Protein AF-A0A947SL73-F1 (afdb_monomer)

Nearest PDB structures (foldseek):
  7cbk-assembly1_C  TM=2.018E-01  e=1.830E+00  Escherichia coli K-12
  4niy-assembly3_G  TM=2.286E-01  e=4.289E+00  Escherichia coli K-12
  4iw4-assembly1_C  TM=2.016E-01  e=3.418E+00  Escherichia coli

pLDDT: mean 78.26, std 17.37, range [40.56, 97.25]

Mean predicted aligned error: 17.36 Å

Secondary structure (DSSP, 8-state):
-------------------------------TT---EEEEEEE--EEEEEEEEEEEE--EEEEEESSTTS-EEEEEE--EEEEEEEEEE--EEEEEEE---

Radius of gyration: 47.73 Å; Cα contacts (8 Å, |Δi|>4): 125; chains: 1; bounding box: 50×47×159 Å

Foldseek 3Di:
DDDDDDDDDDDDPPDPPDPPPPDDDDDDPDPPAPDWAWDKDKDAWDKDKDQQAAWPAAKDWDWDDPDVPDDIDIDIDHTDHDMDMDTPDHTDIDTHTDDDD

Structure (mmCIF, N/CA/C/O backbone):
data_AF-A0A947SL73-F1
#
_entry.id   AF-A0A947SL73-F1
#
loop_
_atom_site.group_PDB
_atom_site.id
_atom_site.type_symbol
_atom_site.label_atom_id
_atom_site.label_alt_id
_atom_site.label_comp_id
_atom_site.label_asym_id
_atom_site.label_entity_id
_atom_site.label_seq_id
_atom_site.pdbx_PDB_ins_code
_atom_site.Cartn_x
_atom_site.Cartn_y
_atom_site.Cartn_z
_atom_site.occupancy
_atom_site.B_iso_or_equiv
_atom_site.auth_seq_id
_atom_site.auth_comp_id
_atom_site.auth_asym_id
_atom_site.auth_atom_id
_atom_site.pdbx_PDB_model_num
ATOM 1 N N . MET A 1 1 ? -5.453 -35.341 111.513 1.00 45.38 1 MET A N 1
ATOM 2 C CA . MET A 1 1 ? -5.130 -35.905 110.179 1.00 45.38 1 MET A CA 1
ATOM 3 C C . MET A 1 1 ? -6.386 -35.911 109.312 1.00 45.38 1 MET A C 1
ATOM 5 O O . MET A 1 1 ? -7.437 -36.213 109.854 1.00 45.38 1 MET A O 1
ATOM 9 N N . LYS A 1 2 ? -6.222 -35.658 107.998 1.00 40.56 2 LYS A N 1
ATOM 10 C CA . LYS A 1 2 ? -7.222 -35.595 106.895 1.00 40.56 2 LYS A CA 1
ATOM 11 C C . LYS A 1 2 ? -8.017 -34.272 106.853 1.00 40.56 2 LYS A C 1
ATOM 13 O O . LYS A 1 2 ? -8.815 -34.019 107.736 1.00 40.56 2 LYS A O 1
ATOM 18 N N . LYS A 1 3 ? -7.632 -33.284 106.028 1.00 49.47 3 LYS A N 1
ATOM 19 C CA . LYS A 1 3 ? -7.742 -33.142 104.551 1.00 49.47 3 LYS A CA 1
ATOM 20 C C . LYS A 1 3 ? -9.192 -33.109 104.051 1.00 49.47 3 LYS A C 1
ATOM 22 O O . LYS A 1 3 ? -9.725 -34.172 103.762 1.00 49.47 3 LYS A O 1
ATOM 27 N N . THR A 1 4 ? -9.706 -31.905 103.788 1.00 48.19 4 THR A N 1
ATOM 28 C CA . THR A 1 4 ? -10.599 -31.659 102.643 1.00 48.19 4 THR A CA 1
ATOM 29 C C . THR A 1 4 ? -10.573 -30.182 102.252 1.00 48.19 4 THR A C 1
ATOM 31 O O . THR A 1 4 ? -10.974 -29.312 103.016 1.00 48.19 4 THR A O 1
ATOM 34 N N . ALA A 1 5 ? -10.051 -29.919 101.057 1.00 53.06 5 ALA A N 1
ATOM 35 C CA . ALA A 1 5 ? -10.191 -28.667 100.328 1.00 53.06 5 ALA A CA 1
ATOM 36 C C . ALA A 1 5 ? -11.415 -28.771 99.401 1.00 53.06 5 ALA A C 1
ATOM 38 O O . ALA A 1 5 ? -11.655 -29.846 98.853 1.00 53.06 5 ALA A O 1
ATOM 39 N N . LEU A 1 6 ? -12.147 -27.673 99.195 1.00 47.62 6 LEU A N 1
ATOM 40 C CA . LEU A 1 6 ? -13.094 -27.487 98.083 1.00 47.62 6 LEU A CA 1
ATOM 41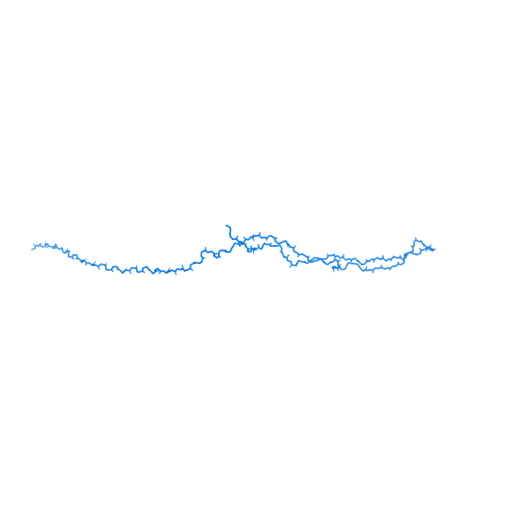 C C . LEU A 1 6 ? -13.264 -25.963 97.873 1.00 47.62 6 LEU A C 1
ATOM 43 O O . LEU A 1 6 ? -13.832 -25.286 98.719 1.00 47.62 6 LEU A O 1
ATOM 47 N N . LEU A 1 7 ? -12.448 -25.341 97.016 1.00 48.69 7 LEU A N 1
ATOM 48 C CA . LEU A 1 7 ? -12.719 -24.998 95.604 1.00 48.69 7 LEU A CA 1
ATOM 49 C C . LEU A 1 7 ? -13.790 -23.902 95.383 1.00 48.69 7 LEU A C 1
ATOM 51 O O . LEU A 1 7 ? -14.975 -24.176 95.266 1.00 48.69 7 LEU A O 1
ATOM 55 N N . ILE A 1 8 ? -13.300 -22.654 95.335 1.00 62.28 8 ILE A N 1
ATOM 56 C CA . ILE A 1 8 ? -13.389 -21.650 94.247 1.00 62.28 8 ILE A CA 1
ATOM 57 C C . ILE A 1 8 ? -14.576 -21.774 93.276 1.00 62.28 8 ILE A C 1
ATOM 59 O O . ILE A 1 8 ? -14.673 -22.782 92.584 1.00 62.28 8 ILE A O 1
ATOM 63 N N . SER A 1 9 ? -15.341 -20.680 93.100 1.00 50.59 9 SER A N 1
ATOM 64 C CA . SER A 1 9 ? -15.696 -20.072 91.792 1.00 50.59 9 SER A CA 1
ATOM 65 C C . SER A 1 9 ? -16.605 -18.846 91.987 1.00 50.59 9 SER A C 1
ATOM 67 O O . SER A 1 9 ? -17.823 -18.988 92.036 1.00 50.59 9 SER A O 1
ATOM 69 N N . LEU A 1 10 ? -16.042 -17.634 92.083 1.00 51.50 10 LEU A N 1
ATOM 70 C CA . LEU A 1 10 ? -16.822 -16.399 91.923 1.00 51.50 10 LEU A CA 1
ATOM 71 C C . LEU A 1 10 ? -16.555 -15.858 90.515 1.00 51.50 10 LEU A C 1
ATOM 73 O O . LEU A 1 10 ? -15.440 -15.453 90.194 1.00 51.50 10 LEU A O 1
ATOM 77 N N . ALA A 1 11 ? -17.571 -15.956 89.661 1.00 55.62 11 ALA A N 1
ATOM 78 C CA . ALA A 1 11 ? -17.522 -15.592 88.254 1.00 55.62 11 ALA A CA 1
ATOM 79 C C . ALA A 1 11 ? -17.219 -14.094 88.079 1.00 55.62 11 ALA A C 1
ATOM 81 O O . ALA A 1 11 ? -17.973 -13.238 88.540 1.00 55.62 11 ALA A O 1
ATOM 82 N N . LEU A 1 12 ? -16.127 -13.775 87.378 1.00 56.66 12 LEU A N 1
ATOM 83 C CA . LEU A 1 12 ? -15.881 -12.432 86.861 1.00 56.66 12 LEU A CA 1
ATOM 84 C C . LEU A 1 12 ? -16.878 -12.170 85.724 1.00 56.66 12 LEU A C 1
ATOM 86 O O . LEU A 1 12 ? -16.700 -12.645 84.602 1.00 56.66 12 LEU A O 1
ATOM 90 N N . ALA A 1 13 ? -17.931 -11.408 86.010 1.00 58.88 13 ALA A N 1
ATOM 91 C CA . ALA A 1 13 ? -18.786 -10.813 84.991 1.00 58.88 13 ALA A CA 1
ATOM 92 C C . ALA A 1 13 ? -18.018 -9.668 84.307 1.00 58.88 13 ALA A C 1
ATOM 94 O O . ALA A 1 13 ? -18.162 -8.498 84.652 1.00 58.88 13 ALA A O 1
ATOM 95 N N . GLY A 1 14 ? -17.141 -10.015 83.367 1.00 51.94 14 GLY A N 1
ATOM 96 C CA . GLY A 1 14 ? -16.529 -9.049 82.464 1.00 51.94 14 GLY A CA 1
ATOM 97 C C . GLY A 1 14 ? -17.551 -8.623 81.416 1.00 51.94 14 GLY A C 1
ATOM 98 O O . GLY A 1 14 ? -17.790 -9.341 80.450 1.00 51.94 14 GLY A O 1
ATOM 99 N N . SER A 1 15 ? -18.172 -7.462 81.601 1.00 60.44 15 SER A N 1
ATOM 100 C CA . SER A 1 15 ? -18.963 -6.805 80.561 1.00 60.44 15 SER A CA 1
ATOM 101 C C . SER A 1 15 ? -18.038 -6.365 79.424 1.00 60.44 15 SER A C 1
ATOM 103 O O . SER A 1 15 ? -17.289 -5.397 79.554 1.00 60.44 15 SER A O 1
ATOM 105 N N . ILE A 1 16 ? -18.077 -7.098 78.312 1.00 61.06 16 ILE A N 1
ATOM 106 C CA . ILE A 1 16 ? -17.381 -6.755 77.072 1.00 61.06 16 ILE A CA 1
ATOM 107 C C . ILE A 1 16 ? -18.142 -5.585 76.441 1.00 61.06 16 ILE A C 1
ATOM 109 O O . ILE A 1 16 ? -19.209 -5.772 75.859 1.00 61.06 16 ILE A O 1
ATOM 113 N N . VAL A 1 17 ? -17.623 -4.365 76.572 1.00 64.50 17 VAL A N 1
ATOM 114 C CA . VAL A 1 17 ? -18.132 -3.221 75.804 1.00 64.50 17 VAL A CA 1
ATOM 115 C C . VAL A 1 17 ? -17.585 -3.357 74.385 1.00 64.50 17 VAL A C 1
ATOM 117 O O . VAL A 1 17 ? -16.413 -3.084 74.134 1.00 64.50 17 VAL A O 1
ATOM 120 N N . ALA A 1 18 ? -18.415 -3.832 73.457 1.00 66.62 18 ALA A N 1
ATOM 121 C CA . ALA A 1 18 ? -18.069 -3.834 72.040 1.00 66.62 18 ALA A CA 1
ATOM 122 C C . ALA A 1 18 ? -18.018 -2.380 71.523 1.00 66.62 18 ALA A C 1
ATOM 124 O O . ALA A 1 18 ? -18.957 -1.621 71.783 1.00 66.62 18 ALA A O 1
ATOM 125 N N . PRO A 1 19 ? -16.970 -1.954 70.794 1.00 61.97 19 PRO A N 1
ATOM 126 C CA . PRO A 1 19 ? -16.977 -0.643 70.162 1.00 61.97 19 PRO A CA 1
ATOM 127 C C . PRO A 1 19 ? -18.046 -0.617 69.064 1.00 61.97 19 PRO A C 1
ATOM 129 O O . PRO A 1 19 ? -18.112 -1.514 68.223 1.00 61.97 19 PRO A O 1
ATOM 132 N N . ALA A 1 20 ? -18.889 0.416 69.072 1.00 64.00 20 ALA A N 1
ATOM 133 C CA . ALA A 1 20 ? -19.856 0.650 68.010 1.00 64.00 20 ALA A CA 1
ATOM 134 C C . ALA A 1 20 ? -19.105 0.841 66.682 1.00 64.00 20 ALA A C 1
ATOM 136 O O . ALA A 1 20 ? -18.380 1.820 66.496 1.00 64.00 20 ALA A O 1
ATOM 137 N N . ALA A 1 21 ? -19.259 -0.107 65.759 1.00 62.28 21 ALA A N 1
ATOM 138 C CA . ALA A 1 21 ? -18.788 0.045 64.393 1.00 62.28 21 ALA A CA 1
ATOM 139 C C . ALA A 1 21 ? -19.666 1.096 63.699 1.00 62.28 21 ALA A C 1
ATOM 141 O O . ALA A 1 21 ? -20.759 0.799 63.220 1.00 62.28 21 ALA A O 1
ATOM 142 N N . PHE A 1 22 ? -19.210 2.348 63.675 1.00 60.69 22 PHE A N 1
ATOM 143 C CA . PHE A 1 22 ? -19.858 3.402 62.903 1.00 60.69 22 PHE A CA 1
ATOM 144 C C . PHE A 1 22 ? -19.639 3.125 61.413 1.00 60.69 22 PHE A C 1
ATOM 146 O O . PHE A 1 22 ? -18.572 3.398 60.861 1.00 60.69 22 PHE A O 1
ATOM 153 N N . ALA A 1 23 ? -20.649 2.553 60.759 1.00 61.50 23 ALA A N 1
ATOM 154 C CA . ALA A 1 23 ? -20.675 2.420 59.311 1.00 61.50 23 ALA A CA 1
ATOM 155 C C . ALA A 1 23 ? -20.673 3.824 58.689 1.00 61.50 23 ALA A C 1
ATOM 157 O O . ALA A 1 23 ? -21.663 4.553 58.744 1.00 61.50 23 ALA A O 1
ATOM 158 N N . LYS A 1 24 ? -19.533 4.230 58.122 1.00 58.50 24 LYS A N 1
ATOM 159 C CA . LYS A 1 24 ? -19.402 5.499 57.408 1.00 58.50 24 LYS A CA 1
ATOM 160 C C . LYS A 1 24 ? -20.070 5.355 56.043 1.00 58.50 24 LYS A C 1
ATOM 162 O O . LYS A 1 24 ? -19.452 4.891 55.089 1.00 58.50 24 LYS A O 1
ATOM 167 N N . THR A 1 25 ? -21.337 5.736 55.950 1.00 60.50 25 THR A N 1
ATOM 168 C CA . THR A 1 25 ? -22.032 5.865 54.666 1.00 60.50 25 THR A CA 1
ATOM 169 C C . THR A 1 25 ? -21.479 7.074 53.926 1.00 60.50 25 THR A C 1
ATOM 171 O O . THR A 1 25 ? -21.621 8.207 54.384 1.00 60.50 25 THR A O 1
ATOM 174 N N . TYR A 1 26 ? -20.828 6.836 52.793 1.00 52.12 26 TYR A N 1
ATOM 175 C CA . TYR A 1 26 ? -20.456 7.881 51.851 1.00 52.12 26 TYR A CA 1
ATOM 176 C C . TYR A 1 26 ? -21.434 7.834 50.676 1.00 52.12 26 TYR A C 1
ATOM 178 O O . TYR A 1 26 ? -21.643 6.792 50.058 1.00 52.12 26 TYR A O 1
ATOM 186 N N . THR A 1 27 ? -22.072 8.962 50.385 1.00 61.50 27 THR A N 1
ATOM 187 C CA . THR A 1 27 ? -22.884 9.135 49.180 1.00 61.50 27 THR A CA 1
ATOM 188 C C . THR A 1 27 ? -21.953 9.418 48.011 1.00 61.50 27 THR A C 1
ATOM 190 O O . THR A 1 27 ? -21.338 10.482 47.952 1.00 61.50 27 THR A O 1
ATOM 193 N N . VAL A 1 28 ? -21.834 8.460 47.092 1.00 61.75 28 VAL A N 1
ATOM 194 C CA . VAL A 1 28 ? -21.189 8.678 45.794 1.00 61.75 28 VAL A CA 1
ATOM 195 C C . VAL A 1 28 ? -22.240 9.226 44.837 1.00 61.75 28 VAL A C 1
ATOM 197 O O . VAL A 1 28 ? -23.240 8.566 44.563 1.00 61.75 28 VAL A O 1
ATOM 200 N N . THR A 1 29 ? -22.018 10.423 44.306 1.00 59.19 29 THR A N 1
ATOM 201 C CA . THR A 1 29 ? -22.750 10.928 43.143 1.00 59.19 29 THR A CA 1
ATOM 202 C C . THR A 1 29 ? -22.234 10.209 41.895 1.00 59.19 29 THR A C 1
ATOM 204 O O . THR A 1 29 ? -21.255 10.620 41.280 1.00 59.19 29 THR A O 1
ATOM 207 N N . GLY A 1 30 ? -22.8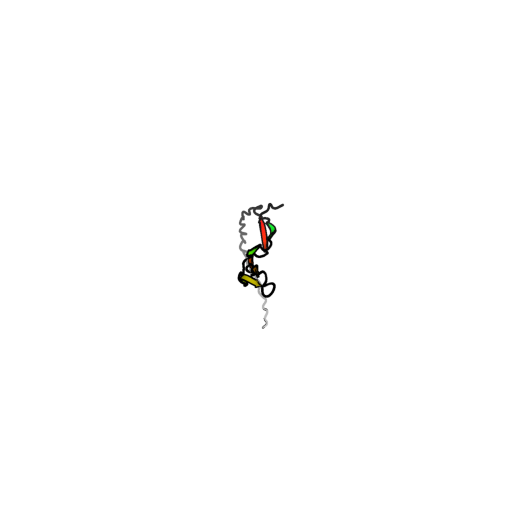67 9.090 41.541 1.00 58.84 30 GLY A N 1
ATOM 208 C CA . GLY A 1 30 ? -22.734 8.494 40.212 1.00 58.84 30 GLY A CA 1
ATOM 209 C C . GLY A 1 30 ? -23.601 9.265 39.217 1.00 58.84 30 GLY A C 1
ATOM 210 O O . GLY A 1 30 ? -24.719 9.642 39.554 1.00 58.84 30 GLY A O 1
ATOM 211 N N . TYR A 1 31 ? -23.099 9.511 38.007 1.00 57.00 31 TYR A N 1
ATOM 212 C CA . TYR A 1 31 ? -23.905 10.019 36.893 1.00 57.00 31 TYR A CA 1
ATOM 213 C C . TYR A 1 31 ? -24.481 8.808 36.145 1.00 57.00 31 TYR A C 1
ATOM 215 O O . TYR A 1 31 ? -23.740 8.187 35.385 1.00 57.00 31 TYR A O 1
ATOM 223 N N . PRO A 1 32 ? -25.760 8.4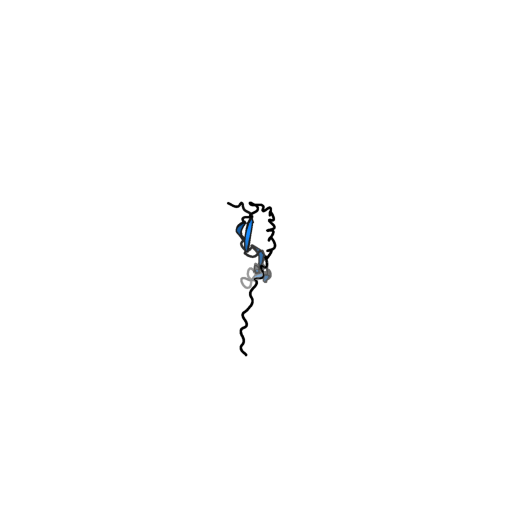39 36.337 1.00 51.78 32 PRO A N 1
ATOM 224 C CA . PRO A 1 32 ? -26.300 7.149 35.893 1.00 51.78 32 PRO A CA 1
ATOM 225 C C . PRO A 1 32 ? -26.482 6.998 34.370 1.00 51.78 32 PRO A C 1
ATOM 227 O O . PRO A 1 32 ? -27.120 6.047 33.954 1.00 51.78 32 PRO A O 1
ATOM 230 N N . ASN A 1 33 ? -25.955 7.910 33.542 1.00 53.03 33 ASN A N 1
ATOM 231 C CA . ASN A 1 33 ? -26.188 7.948 32.090 1.00 53.03 33 ASN A CA 1
ATOM 232 C C . ASN A 1 33 ? -24.970 8.438 31.278 1.00 53.03 33 ASN A C 1
ATOM 234 O O . ASN A 1 33 ? -25.137 8.948 30.174 1.00 53.03 33 ASN A O 1
ATOM 238 N N . ASN A 1 34 ? -23.746 8.351 31.811 1.00 55.41 34 ASN A N 1
ATOM 239 C CA . ASN A 1 34 ? -22.545 8.750 31.057 1.00 55.41 34 ASN A CA 1
ATOM 240 C C . ASN A 1 34 ? -21.899 7.569 30.309 1.00 55.41 34 ASN A C 1
ATOM 242 O O . ASN A 1 34 ? -20.696 7.574 30.035 1.00 55.41 34 ASN A O 1
ATOM 246 N N . ASP A 1 35 ? -22.699 6.544 30.014 1.00 62.53 35 ASP A N 1
ATOM 247 C CA . ASP A 1 35 ? -22.263 5.369 29.279 1.00 62.53 35 ASP A CA 1
ATOM 248 C C . ASP A 1 35 ? -22.000 5.770 27.826 1.00 62.53 35 ASP A C 1
ATOM 250 O O . ASP A 1 35 ? -22.865 6.295 27.124 1.00 62.53 35 ASP A O 1
ATOM 254 N N . LYS A 1 36 ? -20.757 5.574 27.379 1.00 69.44 36 LYS A N 1
ATOM 255 C CA . LYS A 1 36 ? -20.366 5.784 25.985 1.00 69.44 36 LYS A CA 1
ATOM 256 C C . LYS A 1 36 ? -20.533 4.465 25.250 1.00 69.44 36 LYS A C 1
ATOM 258 O O . LYS A 1 36 ? -19.765 3.533 25.485 1.00 69.44 36 LYS A O 1
ATOM 263 N N . CYS A 1 37 ? -21.515 4.396 24.364 1.00 82.81 37 CYS A N 1
ATOM 264 C CA . CYS A 1 37 ? -21.673 3.264 23.465 1.00 82.81 37 CYS A CA 1
ATOM 265 C C . CYS A 1 37 ? -20.822 3.469 22.211 1.00 82.81 37 CYS A C 1
ATOM 267 O O . CYS A 1 37 ? -20.650 4.594 21.739 1.00 82.81 37 CYS A O 1
ATOM 269 N N . TYR A 1 38 ? -20.279 2.378 21.675 1.00 84.75 38 TYR A N 1
ATOM 270 C CA . TYR A 1 38 ? -19.433 2.402 20.486 1.00 84.75 38 TYR A CA 1
ATOM 271 C C . TYR A 1 38 ? -19.919 1.372 19.473 1.00 84.75 38 TYR A C 1
ATOM 273 O O . TYR A 1 38 ? -20.302 0.261 19.844 1.00 84.75 38 TYR A O 1
ATOM 281 N N . LEU A 1 39 ? -19.876 1.736 18.195 1.00 87.56 39 LEU A N 1
ATOM 282 C CA . LEU A 1 39 ? -19.975 0.794 17.086 1.00 87.56 39 LEU A CA 1
ATOM 283 C C . LEU A 1 39 ? -18.566 0.412 16.642 1.00 87.56 39 LEU A C 1
ATOM 285 O O . LEU A 1 39 ? -17.689 1.271 16.553 1.00 87.56 39 LEU A O 1
ATOM 289 N N . VAL A 1 40 ? -18.364 -0.875 16.372 1.00 89.19 40 VAL A N 1
ATOM 290 C CA . VAL A 1 40 ? -17.126 -1.378 15.773 1.00 89.19 40 VAL A CA 1
ATOM 291 C C . VAL A 1 40 ? -17.227 -1.184 14.266 1.00 89.19 40 VAL A C 1
ATOM 293 O O . VAL A 1 40 ? -18.093 -1.779 13.625 1.00 89.19 40 VAL A O 1
ATOM 296 N N . GLU A 1 41 ? -16.348 -0.361 13.710 1.00 91.75 41 GLU A N 1
ATOM 297 C CA . GLU A 1 41 ? -16.231 -0.135 12.272 1.00 91.75 41 GLU A CA 1
ATOM 298 C C . GLU A 1 41 ? -14.914 -0.724 11.763 1.00 91.75 41 GLU A C 1
ATOM 300 O O . GLU A 1 41 ? -13.867 -0.562 12.388 1.00 91.75 41 GLU A O 1
ATOM 305 N N . HIS A 1 42 ? -14.972 -1.443 10.643 1.00 93.44 42 HIS A N 1
ATOM 306 C CA . HIS A 1 42 ? -13.791 -1.982 9.977 1.00 93.44 42 HIS A CA 1
ATOM 307 C C . HIS A 1 42 ? -13.221 -0.940 9.018 1.00 93.44 42 HIS A C 1
ATOM 309 O O . HIS A 1 42 ? -13.935 -0.465 8.134 1.00 93.44 42 HIS A O 1
ATOM 315 N N . ILE A 1 43 ? -11.945 -0.605 9.187 1.00 93.81 43 ILE A N 1
ATOM 316 C CA . ILE A 1 43 ? -11.224 0.345 8.343 1.00 93.81 43 ILE A CA 1
ATOM 317 C C . ILE A 1 43 ? -10.187 -0.436 7.523 1.00 93.81 43 ILE A C 1
ATOM 319 O O . ILE A 1 43 ? -9.192 -0.896 8.091 1.00 93.81 43 ILE A O 1
ATOM 323 N N . PRO A 1 44 ? -10.403 -0.603 6.202 1.00 96.50 44 PRO A N 1
ATOM 324 C CA . PRO A 1 44 ? -9.504 -1.374 5.355 1.00 96.50 44 PRO A CA 1
ATOM 325 C C . PRO A 1 44 ? -8.151 -0.680 5.180 1.00 96.50 44 PRO A C 1
ATOM 327 O O . PRO A 1 44 ? -8.049 0.547 5.179 1.00 96.50 44 PRO A O 1
ATOM 330 N N . ALA A 1 45 ? -7.108 -1.477 4.940 1.00 96.56 45 ALA A N 1
ATOM 331 C CA . ALA A 1 45 ? -5.774 -0.953 4.666 1.00 96.56 45 ALA A CA 1
ATOM 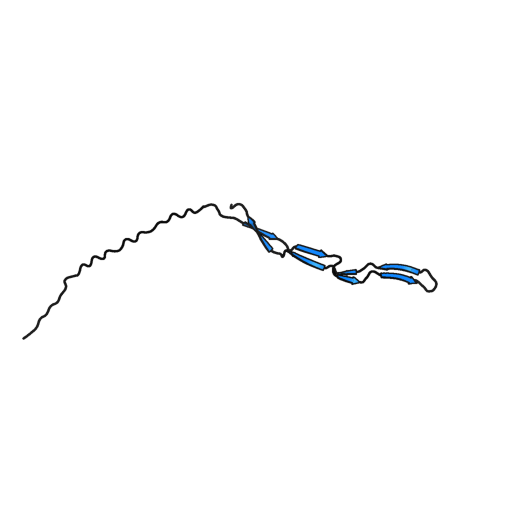332 C C . ALA A 1 45 ? -5.744 -0.026 3.438 1.00 96.56 45 ALA A C 1
ATOM 334 O O . ALA A 1 45 ? -6.240 -0.368 2.359 1.00 96.56 45 ALA A O 1
ATOM 335 N N . THR A 1 46 ? -5.065 1.111 3.583 1.00 97.00 46 THR A N 1
ATOM 336 C CA . THR A 1 46 ? -4.890 2.105 2.518 1.00 97.00 46 THR A CA 1
ATOM 337 C C . THR A 1 46 ? -3.448 2.109 2.023 1.00 97.00 46 THR A C 1
ATOM 339 O O . THR A 1 46 ? -2.502 2.153 2.813 1.00 97.00 46 THR A O 1
ATOM 342 N N . TYR A 1 47 ? -3.271 2.088 0.699 1.00 97.19 47 TYR A N 1
ATOM 343 C CA . TYR A 1 47 ? -1.960 2.046 0.048 1.00 97.19 47 TYR A CA 1
ATOM 344 C C . TYR A 1 47 ? -1.76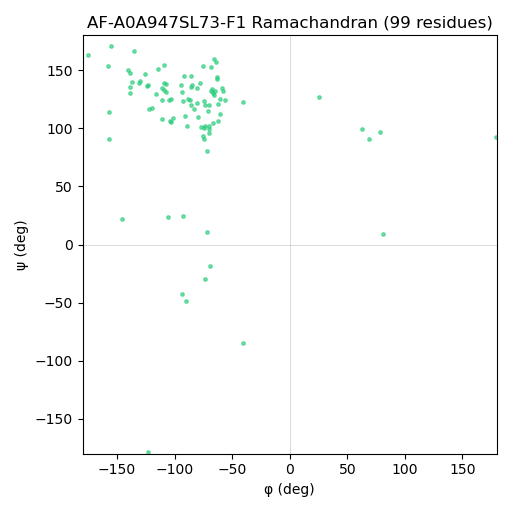3 3.219 -0.908 1.00 97.19 47 TYR A C 1
ATOM 346 O O . TYR A 1 47 ? -2.627 3.512 -1.734 1.00 97.19 47 TYR A O 1
ATOM 354 N N . GLU A 1 48 ? -0.576 3.819 -0.867 1.00 96.19 48 GLU A N 1
ATOM 355 C CA . GLU A 1 48 ? -0.104 4.722 -1.911 1.00 96.19 48 GLU A CA 1
ATOM 356 C C . GLU A 1 48 ? 0.545 3.915 -3.034 1.00 96.19 48 GLU A C 1
ATOM 358 O O . GLU A 1 48 ? 1.316 2.981 -2.792 1.00 96.19 48 GLU A O 1
ATOM 363 N N . VAL A 1 49 ? 0.246 4.278 -4.279 1.00 96.81 49 VAL A N 1
ATOM 364 C CA . VAL A 1 49 ? 0.713 3.556 -5.460 1.00 96.81 49 VAL A CA 1
ATOM 365 C C . VAL A 1 49 ? 1.552 4.474 -6.340 1.00 96.81 49 VAL A C 1
ATOM 367 O O . VAL A 1 49 ? 1.037 5.423 -6.928 1.00 96.81 49 VAL A O 1
ATOM 370 N N . ASN A 1 50 ? 2.830 4.136 -6.515 1.00 93.81 50 ASN A N 1
ATOM 371 C CA . ASN A 1 50 ? 3.721 4.843 -7.429 1.00 93.81 50 ASN A CA 1
ATOM 372 C C . ASN A 1 50 ? 3.928 4.023 -8.711 1.00 93.81 50 ASN A C 1
ATOM 374 O O . ASN A 1 50 ? 4.653 3.025 -8.741 1.00 93.81 50 ASN A O 1
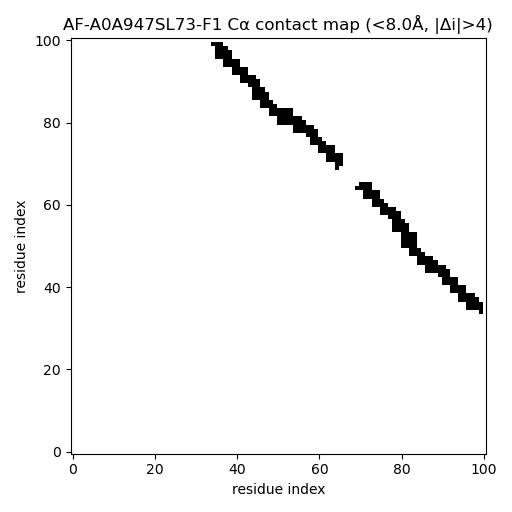ATOM 378 N N . THR A 1 51 ? 3.299 4.462 -9.802 1.00 92.56 51 THR A N 1
ATOM 379 C CA . THR A 1 51 ? 3.366 3.802 -11.119 1.00 92.56 51 THR A CA 1
ATOM 380 C C . THR A 1 51 ? 4.737 3.908 -11.787 1.00 92.56 51 THR A C 1
ATOM 382 O O . THR A 1 51 ? 5.046 3.103 -12.663 1.00 92.56 51 THR A O 1
ATOM 385 N N . LYS A 1 52 ? 5.585 4.849 -11.355 1.00 91.00 52 LYS A N 1
ATOM 386 C CA . LYS A 1 52 ? 6.976 5.008 -11.805 1.00 91.00 52 LYS A CA 1
ATOM 387 C C . LYS A 1 52 ? 7.990 4.543 -10.756 1.00 91.00 52 LYS A C 1
ATOM 389 O O . LYS A 1 52 ? 9.125 5.006 -10.797 1.00 91.00 52 LYS A O 1
ATOM 394 N N . GLY A 1 53 ? 7.588 3.652 -9.845 1.00 91.88 53 GLY A N 1
ATOM 395 C CA . GLY A 1 53 ? 8.367 3.193 -8.691 1.00 91.88 53 GLY A CA 1
ATOM 396 C C . GLY A 1 53 ? 9.851 2.945 -8.975 1.00 91.88 53 GLY A C 1
ATOM 397 O O . GLY A 1 53 ? 10.683 3.819 -8.744 1.00 91.88 53 GLY A O 1
ATOM 398 N N . ILE A 1 54 ? 10.202 1.758 -9.472 1.00 94.38 54 ILE A N 1
ATOM 399 C CA . ILE A 1 54 ? 11.600 1.387 -9.751 1.00 94.38 54 ILE A CA 1
ATOM 400 C C . ILE A 1 54 ? 11.810 1.287 -11.256 1.00 94.38 54 ILE A C 1
ATOM 402 O O . ILE A 1 54 ? 11.131 0.526 -11.940 1.00 94.38 54 ILE A O 1
ATOM 406 N N . LYS A 1 55 ? 12.779 2.026 -11.795 1.00 94.69 55 LYS A N 1
ATOM 407 C CA . LYS A 1 55 ? 13.116 1.966 -13.220 1.00 94.69 55 LYS A CA 1
ATOM 408 C C . LYS A 1 55 ? 13.860 0.669 -13.543 1.00 94.69 55 LYS A C 1
ATOM 410 O O . LYS A 1 55 ? 14.948 0.441 -13.029 1.00 94.69 55 LYS A O 1
ATOM 415 N N . VAL A 1 56 ? 13.299 -0.140 -14.439 1.00 95.81 56 VAL A N 1
ATOM 416 C CA . VAL A 1 56 ? 13.910 -1.389 -14.930 1.00 95.81 56 VAL A CA 1
ATOM 417 C C . VAL A 1 56 ? 14.695 -1.146 -16.207 1.00 95.81 56 VAL A C 1
ATOM 419 O O . VAL A 1 56 ? 15.796 -1.661 -16.377 1.00 95.81 56 VAL A O 1
ATOM 422 N N .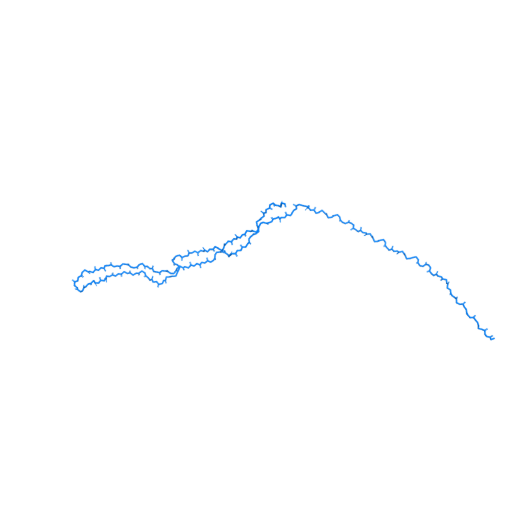 LYS A 1 57 ? 14.129 -0.352 -17.122 1.00 95.00 57 LYS A N 1
ATOM 423 C CA . LYS A 1 57 ? 14.728 -0.086 -18.429 1.00 95.00 57 LYS A CA 1
ATOM 424 C C . LYS A 1 57 ? 14.569 1.379 -18.803 1.00 95.00 57 LYS A C 1
ATOM 426 O O . LYS A 1 57 ? 13.502 1.965 -18.632 1.00 95.00 57 LYS A O 1
ATOM 431 N N . GLY A 1 58 ? 15.650 1.969 -19.310 1.00 94.25 58 GLY A N 1
ATOM 432 C CA . GLY A 1 58 ? 15.635 3.297 -19.915 1.00 94.25 58 GLY A CA 1
ATOM 433 C C . GLY A 1 58 ? 14.779 3.365 -21.169 1.00 94.25 58 GLY A C 1
ATOM 434 O O . GLY A 1 58 ? 14.542 2.361 -21.834 1.00 94.25 58 GLY A O 1
ATOM 435 N N . GLU A 1 59 ? 14.338 4.576 -21.487 1.00 95.44 59 GLU A N 1
ATOM 436 C CA . GLU A 1 59 ? 13.832 4.854 -22.819 1.00 95.44 59 GLU A CA 1
ATOM 437 C C . GLU A 1 59 ? 14.973 4.664 -23.821 1.00 95.44 59 GLU A C 1
ATOM 439 O O . GLU A 1 59 ? 16.134 4.962 -23.528 1.00 95.44 59 GLU A O 1
ATOM 444 N N . SER A 1 60 ? 14.648 4.120 -24.986 1.00 92.50 60 SER A N 1
ATOM 445 C CA . SER A 1 60 ? 15.619 3.921 -26.057 1.00 92.50 60 SER A CA 1
ATOM 446 C C . SER A 1 60 ? 14.995 4.276 -27.390 1.00 92.50 60 SER A C 1
ATOM 448 O O . SER A 1 60 ? 13.794 4.101 -27.598 1.00 92.50 60 SER A O 1
ATOM 450 N N . SER A 1 61 ? 15.819 4.781 -28.297 1.00 93.81 61 SER A N 1
ATOM 451 C CA . SER A 1 61 ? 15.409 5.069 -29.660 1.00 93.81 61 SER A CA 1
ATOM 452 C C . SER A 1 61 ? 16.517 4.694 -30.628 1.00 93.81 61 SER A C 1
ATOM 454 O O . SER A 1 61 ? 17.694 4.710 -30.261 1.00 93.81 61 SER A O 1
ATOM 456 N N . GLY A 1 62 ? 16.151 4.319 -31.848 1.00 90.31 62 GLY A N 1
ATOM 457 C CA . GLY A 1 62 ? 17.136 3.903 -32.833 1.00 90.31 62 GLY A CA 1
ATOM 458 C C . GLY A 1 62 ? 16.545 3.616 -34.199 1.00 90.31 62 GLY A C 1
ATOM 459 O O . GLY A 1 62 ? 15.337 3.430 -34.361 1.00 90.31 62 GLY A O 1
ATOM 460 N N . TRP A 1 63 ? 17.438 3.580 -35.181 1.00 86.62 63 TRP A N 1
ATOM 461 C CA . TRP A 1 63 ? 17.136 3.161 -36.539 1.00 86.62 63 TRP A CA 1
ATOM 462 C C . TRP A 1 63 ? 17.435 1.676 -36.687 1.00 86.62 63 TRP A C 1
ATOM 464 O O . TRP A 1 63 ? 18.514 1.211 -36.327 1.00 86.62 63 TRP A O 1
ATOM 474 N N . SER A 1 64 ? 16.483 0.936 -37.240 1.00 83.38 64 SER A N 1
ATOM 475 C CA . SER A 1 64 ? 16.667 -0.460 -37.623 1.00 83.38 64 SER A CA 1
ATOM 476 C C . SER A 1 64 ? 16.513 -0.588 -39.136 1.00 83.38 64 SER A C 1
ATOM 478 O O . SER A 1 64 ? 15.563 -0.065 -39.724 1.00 83.38 64 SER A O 1
ATOM 480 N N . ALA A 1 65 ? 17.478 -1.242 -39.783 1.00 82.25 65 ALA A N 1
ATOM 481 C CA . ALA A 1 65 ? 17.394 -1.552 -41.204 1.00 82.25 65 ALA A CA 1
ATOM 482 C C . ALA A 1 65 ? 16.518 -2.795 -41.385 1.00 82.25 65 ALA A C 1
ATOM 484 O O . ALA A 1 65 ? 16.819 -3.852 -40.836 1.00 82.25 65 ALA A O 1
ATOM 485 N N . ILE A 1 66 ? 15.437 -2.673 -42.158 1.00 77.81 66 ILE A N 1
ATOM 486 C CA . ILE A 1 66 ? 14.538 -3.805 -42.434 1.00 77.81 66 ILE A CA 1
ATOM 487 C C . ILE A 1 66 ? 15.205 -4.787 -43.417 1.00 77.81 66 ILE A C 1
ATOM 489 O O . ILE A 1 66 ? 14.946 -5.985 -43.382 1.00 77.81 66 ILE A O 1
ATOM 493 N N . SER A 1 67 ? 16.080 -4.289 -44.300 1.00 77.75 67 SER A N 1
ATOM 494 C CA . SER A 1 67 ? 16.948 -5.094 -45.173 1.00 77.75 67 SER A CA 1
ATOM 495 C C . SER A 1 67 ? 18.165 -4.279 -45.646 1.00 77.75 67 SER A C 1
ATOM 497 O O . SER A 1 67 ? 18.070 -3.048 -45.719 1.00 77.75 67 SER A O 1
ATOM 499 N N . PRO A 1 68 ? 19.306 -4.925 -45.972 1.00 73.88 68 PRO A N 1
ATOM 500 C CA . PRO A 1 68 ? 20.480 -4.233 -46.502 1.00 73.88 68 PRO A CA 1
ATOM 501 C C . PRO A 1 68 ? 20.128 -3.446 -47.773 1.00 73.88 68 PRO A C 1
ATOM 503 O O . PRO A 1 68 ? 19.580 -4.005 -48.721 1.00 73.88 68 PRO A O 1
ATOM 506 N N . GLY A 1 69 ? 20.407 -2.139 -47.777 1.00 72.88 69 GLY A N 1
ATOM 507 C CA . GLY A 1 69 ? 20.128 -1.249 -48.912 1.00 72.88 69 GLY A CA 1
ATOM 508 C C . GLY A 1 69 ? 18.680 -0.751 -49.036 1.00 72.88 69 GLY A C 1
ATOM 509 O O . GLY A 1 69 ? 18.345 -0.148 -50.053 1.00 72.88 69 GLY A O 1
ATOM 510 N N . LYS A 1 70 ? 17.812 -0.981 -48.039 1.00 76.31 70 LYS A N 1
ATOM 511 C CA . LYS A 1 70 ? 16.416 -0.495 -48.039 1.00 76.31 70 LYS A CA 1
ATOM 512 C C . LYS A 1 70 ? 16.078 0.380 -46.825 1.00 76.31 70 LYS A C 1
ATOM 514 O O . LYS A 1 70 ? 16.920 0.660 -45.978 1.00 76.31 70 LYS A O 1
ATOM 519 N N . ILE A 1 71 ? 14.809 0.802 -46.785 1.00 77.44 71 ILE A N 1
ATOM 520 C CA . ILE A 1 71 ? 14.154 1.671 -45.796 1.00 77.44 71 ILE A CA 1
ATOM 521 C C . ILE A 1 71 ? 14.604 1.343 -44.365 1.00 77.44 71 ILE A C 1
ATOM 523 O O . ILE A 1 71 ? 14.432 0.221 -43.878 1.00 77.44 71 ILE A O 1
ATOM 527 N N . ALA A 1 72 ? 15.134 2.358 -43.685 1.00 83.44 72 ALA A N 1
ATOM 528 C CA . ALA A 1 72 ? 15.372 2.326 -42.252 1.00 83.44 72 ALA A CA 1
ATOM 529 C C . ALA A 1 72 ? 14.097 2.758 -41.516 1.00 83.44 72 ALA A C 1
ATOM 531 O O . ALA A 1 72 ? 13.451 3.737 -41.897 1.00 83.44 72 ALA A O 1
ATOM 532 N N . LYS A 1 73 ? 13.736 2.039 -40.451 1.00 87.25 73 LYS A N 1
ATOM 533 C CA . LYS A 1 73 ? 12.631 2.410 -39.565 1.00 87.25 73 LYS A CA 1
ATOM 534 C C . LYS A 1 73 ? 13.193 2.965 -38.267 1.00 87.25 73 LYS A C 1
ATOM 536 O O . LYS A 1 73 ? 13.955 2.283 -37.582 1.00 87.25 73 LYS A O 1
ATOM 541 N N . TYR A 1 74 ? 12.784 4.180 -37.921 1.00 88.69 74 TYR A N 1
ATOM 542 C CA . TYR A 1 74 ? 13.016 4.729 -36.593 1.00 88.69 74 TYR A CA 1
ATOM 543 C C . TYR A 1 74 ? 11.973 4.181 -35.623 1.00 88.69 74 TYR A C 1
ATOM 545 O O . TYR A 1 74 ? 10.781 4.131 -35.938 1.00 88.69 74 TYR A O 1
ATOM 553 N N . SER A 1 75 ? 12.416 3.755 -34.447 1.00 91.38 75 SER A N 1
ATOM 554 C CA . SER A 1 75 ? 11.529 3.303 -33.379 1.00 91.38 75 SER A CA 1
ATOM 555 C C . SER A 1 75 ? 11.977 3.847 -32.036 1.00 91.38 75 SER A C 1
ATOM 557 O O . SER A 1 75 ? 13.169 3.832 -31.725 1.00 91.38 75 SER A O 1
ATOM 559 N N . THR A 1 76 ? 11.003 4.250 -31.231 1.00 93.19 76 THR A N 1
ATOM 560 C CA . THR A 1 76 ? 11.145 4.610 -29.822 1.00 93.19 76 THR A CA 1
ATOM 561 C C . THR A 1 76 ? 10.499 3.539 -28.954 1.00 93.19 76 THR A C 1
ATOM 563 O O . THR A 1 76 ? 9.440 3.002 -29.274 1.00 93.19 76 THR A O 1
ATOM 566 N N . SER A 1 77 ? 11.158 3.203 -27.852 1.00 93.75 77 SER A N 1
ATOM 567 C CA . SER A 1 77 ? 10.654 2.308 -26.814 1.00 93.75 77 SER A CA 1
ATOM 568 C C . SER A 1 77 ? 10.658 3.063 -25.489 1.00 93.75 77 SER A C 1
ATOM 570 O O . SER A 1 77 ? 11.747 3.432 -25.038 1.00 93.75 77 SER A O 1
ATOM 572 N N . PRO A 1 78 ? 9.489 3.291 -24.861 1.00 94.00 78 PRO A N 1
ATOM 573 C CA . PRO A 1 78 ? 9.404 4.039 -23.613 1.00 94.00 78 PRO A CA 1
ATOM 574 C C . PRO A 1 78 ? 10.100 3.296 -22.467 1.00 94.00 78 PRO A C 1
ATOM 576 O O . PRO A 1 78 ? 10.312 2.082 -22.513 1.00 94.00 78 PRO A O 1
ATOM 579 N N . ALA A 1 79 ? 10.454 4.040 -21.421 1.00 95.69 79 ALA A N 1
ATOM 580 C CA . ALA A 1 79 ? 11.042 3.467 -20.218 1.00 95.69 79 ALA A CA 1
ATOM 581 C C . ALA A 1 79 ? 10.067 2.509 -19.509 1.00 95.69 79 ALA A C 1
ATOM 583 O O . ALA A 1 79 ? 8.859 2.747 -19.457 1.00 95.69 79 ALA A O 1
ATOM 584 N N . VAL A 1 80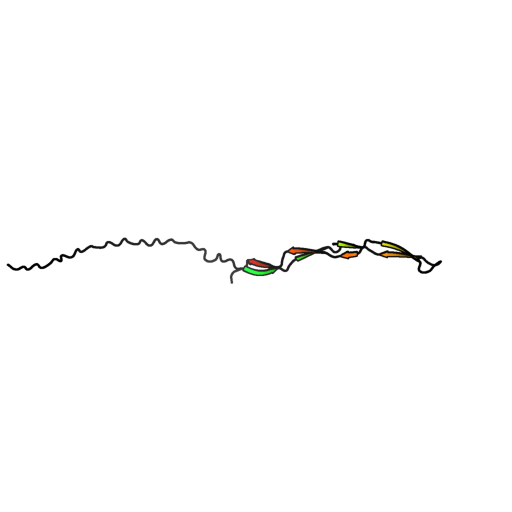 ? 10.615 1.438 -18.934 1.00 95.69 80 VAL A N 1
ATOM 585 C CA . VAL A 1 80 ? 9.857 0.416 -18.200 1.00 95.69 80 VAL A CA 1
ATOM 586 C C . VAL A 1 80 ? 10.130 0.570 -16.712 1.00 95.69 80 VAL A C 1
ATOM 588 O O . VAL A 1 80 ? 11.291 0.638 -16.293 1.00 95.69 80 VAL A O 1
ATOM 591 N N . TYR A 1 81 ? 9.060 0.593 -15.922 1.00 97.25 81 TYR A N 1
ATOM 592 C CA . TYR A 1 81 ? 9.095 0.748 -14.472 1.00 97.25 81 TYR A CA 1
ATOM 593 C C . TYR A 1 81 ? 8.329 -0.390 -13.796 1.00 97.25 81 TYR A C 1
ATOM 595 O O . TYR A 1 81 ? 7.327 -0.871 -14.322 1.00 97.25 81 TYR A O 1
ATOM 603 N N . ILE A 1 82 ? 8.788 -0.790 -12.614 1.00 95.75 82 ILE A N 1
ATOM 604 C CA . ILE A 1 82 ? 8.035 -1.609 -11.668 1.00 95.75 82 ILE A CA 1
ATOM 605 C C . ILE A 1 82 ? 7.238 -0.663 -10.778 1.00 95.75 82 ILE A C 1
ATOM 607 O O . ILE A 1 82 ? 7.800 0.229 -10.138 1.00 95.75 82 ILE A O 1
ATOM 611 N N . GLN A 1 83 ? 5.928 -0.881 -10.733 1.00 96.56 83 GLN A N 1
ATOM 612 C CA . GLN A 1 83 ? 5.044 -0.200 -9.802 1.00 96.56 83 GLN A CA 1
ATOM 613 C C . GLN A 1 83 ? 5.397 -0.600 -8.366 1.00 96.56 83 GLN A C 1
ATOM 615 O O . GLN A 1 83 ? 5.512 -1.787 -8.059 1.00 96.56 83 GLN A O 1
ATOM 620 N N . THR A 1 84 ? 5.530 0.386 -7.484 1.00 95.25 84 THR A N 1
ATOM 621 C CA . THR A 1 84 ? 5.721 0.159 -6.048 1.00 95.25 84 THR A CA 1
ATOM 622 C C . THR A 1 84 ? 4.469 0.563 -5.279 1.00 95.25 84 THR A C 1
ATOM 624 O O . THR A 1 84 ? 3.668 1.381 -5.745 1.00 95.25 84 THR A O 1
ATOM 627 N N . LYS A 1 85 ? 4.283 -0.047 -4.106 1.00 96.12 85 LYS A N 1
ATOM 628 C CA . LYS A 1 85 ? 3.183 0.258 -3.190 1.00 96.12 85 LYS A CA 1
ATOM 629 C C . LYS A 1 85 ? 3.733 0.459 -1.787 1.00 96.12 85 LYS A C 1
ATOM 631 O O . LYS A 1 85 ? 4.586 -0.318 -1.360 1.00 96.12 85 LYS A O 1
ATOM 636 N N . SER A 1 86 ? 3.206 1.457 -1.092 1.00 95.38 86 SER A N 1
ATOM 637 C CA . SER A 1 86 ? 3.545 1.764 0.298 1.00 95.38 86 SER A CA 1
ATOM 638 C C . SER A 1 86 ? 2.272 1.769 1.132 1.00 95.38 86 SER A C 1
ATOM 640 O O . SER A 1 86 ? 1.249 2.288 0.692 1.00 95.38 86 SER A O 1
ATOM 642 N N . LEU A 1 87 ? 2.316 1.169 2.319 1.00 96.00 87 LEU A N 1
ATOM 643 C CA . LEU A 1 87 ? 1.195 1.186 3.256 1.00 96.00 87 LEU A CA 1
ATOM 644 C C . LEU A 1 87 ? 1.104 2.575 3.901 1.00 96.00 87 LEU A C 1
ATOM 646 O O . LEU A 1 87 ? 2.083 3.028 4.491 1.00 96.00 87 LEU A O 1
ATOM 650 N N . ILE A 1 88 ? -0.051 3.231 3.783 1.00 96.44 88 ILE A N 1
ATOM 651 C CA . ILE A 1 88 ? -0.345 4.490 4.485 1.00 96.44 88 ILE A CA 1
ATOM 652 C C . ILE A 1 88 ? -0.983 4.175 5.837 1.00 96.44 88 ILE A C 1
ATOM 654 O O . ILE A 1 88 ? -0.563 4.699 6.864 1.00 96.44 88 ILE A O 1
ATOM 658 N N . GLU A 1 89 ? -1.983 3.296 5.830 1.00 94.69 89 GLU A N 1
ATOM 659 C CA . GLU A 1 89 ? -2.756 2.933 7.011 1.00 94.69 89 GLU A CA 1
ATOM 660 C C . GLU A 1 89 ? -3.009 1.432 7.008 1.00 94.69 89 GLU A C 1
ATOM 662 O O . GLU A 1 89 ? -3.417 0.862 5.993 1.00 94.69 89 GLU A O 1
ATOM 667 N N . ALA A 1 90 ? -2.715 0.790 8.137 1.00 95.81 90 ALA A N 1
ATOM 668 C CA . ALA A 1 90 ? -2.936 -0.633 8.310 1.00 95.81 90 ALA A CA 1
ATOM 669 C C . ALA A 1 90 ? -4.423 -0.940 8.510 1.00 95.81 90 ALA A C 1
ATOM 671 O O . ALA A 1 90 ? -5.187 -0.124 9.023 1.00 95.81 90 ALA A O 1
ATOM 672 N N . ASP A 1 91 ? -4.795 -2.160 8.142 1.00 96.44 91 ASP A N 1
ATOM 673 C CA . ASP A 1 91 ? -6.122 -2.699 8.398 1.00 96.44 91 ASP A CA 1
ATOM 674 C C . ASP A 1 91 ? -6.395 -2.741 9.906 1.00 96.44 91 ASP A C 1
ATOM 676 O O . ASP A 1 91 ? -5.592 -3.297 10.666 1.00 96.44 91 ASP A O 1
ATOM 680 N N . HIS A 1 92 ? -7.491 -2.131 10.351 1.00 92.38 92 HIS A N 1
ATOM 681 C CA . HIS A 1 92 ? -7.832 -2.088 11.771 1.00 92.38 92 HIS A CA 1
ATOM 682 C C . HIS A 1 92 ? -9.333 -1.897 12.004 1.00 92.38 92 HIS A C 1
ATOM 684 O O . HIS A 1 92 ? -10.113 -1.637 11.093 1.00 92.38 92 HIS A O 1
ATOM 690 N N . TYR A 1 93 ? -9.739 -2.043 13.263 1.00 92.94 93 TYR A N 1
ATOM 691 C CA . TYR A 1 93 ? -11.088 -1.723 13.711 1.00 92.94 93 TYR A CA 1
ATOM 692 C C . TYR A 1 93 ? -11.066 -0.446 14.544 1.00 92.94 93 TYR A C 1
ATOM 694 O O . TYR A 1 93 ? -10.190 -0.276 15.396 1.00 92.94 93 TYR A O 1
ATOM 702 N N . SER A 1 94 ? -12.046 0.422 14.323 1.00 92.19 94 SER A N 1
ATOM 703 C CA . SER A 1 94 ? -12.238 1.657 15.077 1.00 92.19 94 SER A CA 1
ATOM 704 C C . SER A 1 94 ? -13.534 1.610 15.884 1.00 92.19 94 SER A C 1
ATOM 706 O O . SER A 1 94 ? -14.492 0.924 15.524 1.00 92.19 94 SER A O 1
ATOM 708 N N . LEU A 1 95 ? -13.549 2.330 17.005 1.00 89.88 95 LEU A N 1
ATOM 709 C CA . LEU A 1 95 ? -14.713 2.483 17.870 1.00 89.88 95 LEU A CA 1
ATOM 710 C C . LEU A 1 95 ? -15.336 3.858 17.630 1.00 89.88 95 LEU A C 1
ATOM 712 O O . LEU A 1 95 ? -14.816 4.873 18.096 1.00 89.88 95 LEU A O 1
ATOM 716 N N . VAL A 1 96 ? -16.470 3.888 16.934 1.00 87.31 96 VAL A N 1
ATOM 717 C CA . VAL A 1 96 ? -17.196 5.129 16.641 1.00 87.31 96 VAL A CA 1
ATOM 718 C C . VAL A 1 96 ? -18.249 5.372 17.724 1.00 87.31 96 VAL A C 1
ATOM 720 O O . VAL A 1 96 ? -19.095 4.499 17.940 1.00 87.31 96 VAL A O 1
ATOM 723 N N . PRO A 1 97 ? -18.232 6.527 18.418 1.00 88.06 97 PRO A N 1
ATOM 724 C CA . PRO A 1 97 ? -19.233 6.844 19.430 1.00 88.06 97 PRO A CA 1
ATOM 725 C C . PRO A 1 97 ? -20.648 6.822 18.849 1.00 88.06 97 PRO A C 1
ATOM 727 O O . PRO A 1 97 ? -20.918 7.431 17.814 1.00 88.06 97 PRO A O 1
ATOM 730 N N . THR A 1 98 ? -21.565 6.154 19.540 1.00 84.50 98 THR A N 1
ATOM 731 C CA . THR A 1 98 ? -22.983 6.099 19.183 1.00 84.50 98 THR A CA 1
ATOM 732 C C . THR A 1 98 ? -23.866 6.295 20.412 1.00 84.50 98 THR A C 1
ATOM 734 O O . THR A 1 98 ? -23.403 6.218 21.552 1.00 84.50 98 THR A O 1
ATOM 737 N N . GLY A 1 99 ? -25.154 6.547 20.184 1.00 80.31 99 GLY A N 1
ATOM 738 C CA . GLY A 1 99 ? -26.142 6.583 21.258 1.00 80.31 99 GLY A CA 1
ATOM 739 C C . GLY A 1 99 ? -26.349 5.191 21.852 1.00 80.31 99 GLY A C 1
ATOM 740 O O . GLY A 1 99 ? -26.518 4.220 21.112 1.00 80.31 99 GLY A O 1
ATOM 741 N N . CYS A 1 100 ? -26.354 5.096 23.181 1.00 77.88 100 CYS A N 1
ATOM 742 C CA . CYS A 1 100 ? -26.781 3.883 23.868 1.00 77.88 100 CYS A CA 1
ATOM 743 C C . CYS A 1 100 ? -28.275 3.653 23.621 1.00 77.88 100 CYS A C 1
ATOM 745 O O . CYS A 1 100 ? -29.073 4.580 23.768 1.00 77.88 100 CYS A O 1
ATOM 747 N N . LYS A 1 101 ? -28.627 2.445 23.179 1.00 67.75 101 LYS A N 1
ATOM 748 C CA . LYS A 1 101 ? -30.008 2.010 22.950 1.00 67.75 101 LYS A CA 1
ATOM 749 C C . LYS A 1 101 ? -30.452 1.065 24.049 1.00 67.75 101 LYS A C 1
ATOM 751 O O . LYS A 1 101 ? -29.591 0.276 24.495 1.00 67.75 101 LYS A O 1
#

Sequence (101 aa):
MKKTALLISLALAGSIVAPAAFAKTYTVTGYPNNDKCYLVEHIPATYEVNTKGIKVKGESSGWSAISPGKIAKYSTSPAVYIQTKSLIEADHYSLVPTGCK

Solvent-accessible surface area (backbone atoms only — not comparable to full-atom values): 7017 Å² total; per-residue (Å²): 135,87,89,83,87,83,82,90,85,84,81,82,83,74,82,81,82,74,79,81,81,78,80,81,83,75,88,77,89,73,73,96,77,77,73,80,30,65,44,85,42,82,44,75,59,40,69,49,75,38,72,70,49,45,77,75,40,72,62,48,70,49,76,44,68,80,43,95,97,51,71,66,45,77,48,76,44,76,58,42,49,44,66,39,76,44,81,74,40,73,66,46,76,45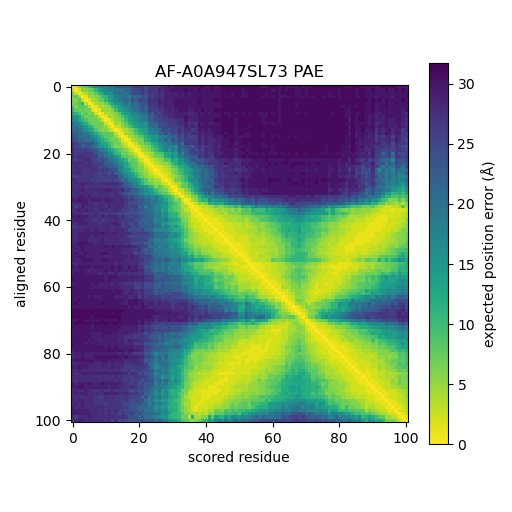,76,45,82,46,82,73,127